Protein AF-A0A4Q5RNE6-F1 (afdb_monomer_lite)

pLDDT: mean 79.9, std 12.26, range [48.31, 96.44]

Foldseek 3Di:
DDDDPVVVVCCVVVVVVVVVVVVVVPPPPPDDPDDDDDDDWDKDWDWDDDPVCRVPTDIFIFTDDDPPDPPPPGHGDPPDWDKDWDWDQDPVRDTDTDPVRIDTDDDDPVND

Radius of gyration: 32.93 Å; chains: 1; bounding box: 88×43×68 Å

Sequence (112 aa):
MKRPLHFRLYSNVIFPLIMAFACFATSCKKNITVDLGANEPHLIVEAYINNLMPQYNYVLLTRSINYFDQQFTGIAVSDAQVAITEGELMPDKTIAWNNSGKMFLEESADER

Structure (mmCIF, N/CA/C/O backbone):
data_AF-A0A4Q5RNE6-F1
#
_entry.id   AF-A0A4Q5RNE6-F1
#
loop_
_atom_site.group_PDB
_atom_site.id
_atom_site.type_symbol
_atom_site.label_atom_id
_atom_site.label_alt_id
_atom_site.label_comp_id
_atom_site.label_asym_id
_atom_site.label_entity_id
_atom_site.label_seq_id
_atom_site.pdbx_PDB_ins_code
_atom_site.Cartn_x
_atom_site.Cartn_y
_atom_site.Cartn_z
_atom_site.occupancy
_atom_site.B_iso_or_equiv
_atom_site.auth_seq_id
_atom_site.auth_comp_id
_atom_site.auth_asym_id
_atom_site.auth_atom_id
_atom_site.pdbx_PDB_model_num
ATOM 1 N N . MET A 1 1 ? 69.688 34.425 -32.744 1.00 49.66 1 MET A N 1
ATOM 2 C CA . MET A 1 1 ? 69.174 33.207 -33.413 1.00 49.66 1 MET A CA 1
ATOM 3 C C . MET A 1 1 ? 67.644 33.213 -33.320 1.00 49.66 1 MET A C 1
ATOM 5 O O . MET A 1 1 ? 67.098 32.948 -32.256 1.00 49.66 1 MET A O 1
ATOM 9 N N . LYS A 1 2 ? 66.948 33.683 -34.368 1.00 51.00 2 LYS A N 1
ATOM 10 C CA . LYS A 1 2 ? 65.485 33.894 -34.372 1.00 51.00 2 LYS A CA 1
ATOM 11 C C . LYS A 1 2 ? 64.795 32.582 -34.766 1.00 51.00 2 LYS A C 1
ATOM 13 O O . LYS A 1 2 ? 65.056 32.076 -35.851 1.00 51.00 2 LYS A O 1
ATOM 18 N N . ARG A 1 3 ? 63.957 32.013 -33.891 1.00 59.91 3 ARG A N 1
ATOM 19 C CA . ARG A 1 3 ? 63.160 30.819 -34.232 1.00 59.91 3 ARG A CA 1
ATOM 20 C C . ARG A 1 3 ? 62.164 31.185 -35.349 1.00 59.91 3 ARG A C 1
ATOM 22 O O . ARG A 1 3 ? 61.562 32.257 -35.255 1.00 59.91 3 ARG A O 1
ATOM 29 N N . PRO A 1 4 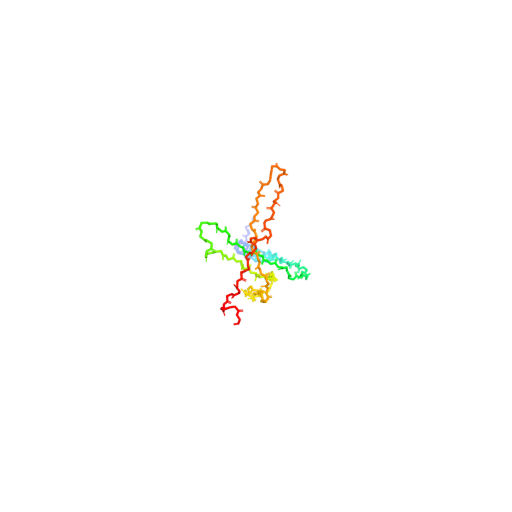? 61.998 30.349 -36.388 1.00 54.09 4 PRO A N 1
ATOM 30 C CA . PRO A 1 4 ? 61.159 30.672 -37.539 1.00 54.09 4 PRO A CA 1
ATOM 31 C C . PRO A 1 4 ? 59.698 30.875 -37.116 1.00 54.09 4 PRO A C 1
ATOM 33 O O . PRO A 1 4 ? 59.162 30.113 -36.310 1.00 54.09 4 PRO A O 1
ATOM 36 N N . LEU A 1 5 ? 59.055 31.911 -37.663 1.00 57.03 5 LEU A N 1
ATOM 37 C CA . LEU A 1 5 ? 57.698 32.355 -37.308 1.00 57.03 5 LEU A CA 1
ATOM 38 C C . LEU A 1 5 ? 56.648 31.230 -37.453 1.00 57.03 5 LEU A C 1
ATOM 40 O O . LEU A 1 5 ? 55.736 31.126 -36.635 1.00 57.03 5 LEU A O 1
ATOM 44 N N . HIS A 1 6 ? 56.846 30.325 -38.419 1.00 55.00 6 HIS A N 1
ATOM 45 C CA . HIS A 1 6 ? 56.016 29.134 -38.636 1.00 55.00 6 HIS A CA 1
ATOM 46 C C . HIS A 1 6 ? 56.026 28.152 -37.454 1.00 55.00 6 HIS A C 1
ATOM 48 O O . HIS A 1 6 ? 54.999 27.553 -37.155 1.00 55.00 6 HIS A O 1
ATOM 54 N N . PHE A 1 7 ? 57.139 28.036 -36.721 1.00 54.53 7 PHE A N 1
ATOM 55 C CA . PHE A 1 7 ? 57.235 27.158 -35.549 1.00 54.53 7 PHE A CA 1
ATOM 56 C C . PHE A 1 7 ? 56.432 27.702 -34.355 1.00 54.53 7 PHE A C 1
ATOM 58 O O . PHE A 1 7 ? 55.866 26.935 -33.580 1.00 54.53 7 PHE A O 1
ATOM 65 N N . ARG A 1 8 ? 56.326 29.035 -34.227 1.00 53.44 8 ARG A N 1
ATOM 66 C CA . ARG A 1 8 ? 55.493 29.684 -33.200 1.00 53.44 8 ARG A CA 1
ATOM 67 C C . ARG A 1 8 ? 53.999 29.588 -33.516 1.00 53.44 8 ARG A C 1
ATOM 69 O O . ARG A 1 8 ? 53.217 29.361 -32.600 1.00 53.44 8 ARG A O 1
ATOM 76 N N . LEU A 1 9 ? 53.608 29.706 -34.788 1.00 54.84 9 LEU A N 1
ATOM 77 C CA . LEU A 1 9 ? 52.206 29.558 -35.200 1.00 54.84 9 LEU A CA 1
ATOM 78 C C . LEU A 1 9 ? 51.706 28.110 -35.048 1.00 54.84 9 LEU A C 1
ATOM 80 O O . LEU A 1 9 ? 50.618 27.896 -34.523 1.00 54.84 9 LEU A O 1
ATOM 84 N N . TYR A 1 10 ? 52.519 27.121 -35.442 1.00 60.84 10 TYR A N 1
ATOM 85 C CA . TYR A 1 10 ? 52.177 25.693 -35.349 1.00 60.84 10 TYR A CA 1
ATOM 86 C C . TYR A 1 10 ? 51.987 25.261 -33.884 1.00 60.84 10 TYR A C 1
ATOM 88 O O . TYR A 1 10 ? 50.989 24.637 -33.538 1.00 60.84 10 TYR A O 1
ATOM 96 N N . SER A 1 11 ? 52.883 25.702 -32.992 1.00 61.25 11 SER A N 1
ATOM 97 C CA . SER A 1 11 ? 52.788 25.458 -31.546 1.00 61.25 11 SER A CA 1
ATOM 98 C C . SER A 1 11 ? 51.553 26.104 -30.901 1.00 61.25 11 SER A C 1
ATOM 100 O O . SER A 1 11 ? 50.927 25.487 -30.044 1.00 61.25 11 SER A O 1
ATOM 102 N N . ASN A 1 12 ? 51.194 27.329 -31.298 1.00 66.44 12 ASN A N 1
ATOM 103 C CA . ASN A 1 12 ? 50.100 28.080 -30.670 1.00 66.44 12 ASN A CA 1
ATOM 104 C C . ASN A 1 12 ? 48.700 27.596 -31.079 1.00 66.44 12 ASN A C 1
ATOM 106 O O . ASN A 1 12 ? 47.747 27.871 -30.359 1.00 66.44 12 ASN A O 1
ATOM 110 N N . VAL A 1 13 ? 48.567 26.889 -32.205 1.00 76.81 13 VAL A N 1
ATOM 111 C CA . VAL A 1 13 ? 47.278 26.357 -32.689 1.00 76.81 13 VAL A CA 1
ATOM 112 C C . VAL A 1 13 ? 47.111 24.877 -32.339 1.00 76.81 13 VAL A C 1
ATOM 114 O O . VAL A 1 13 ? 46.017 24.438 -31.998 1.00 76.81 13 VAL A O 1
ATOM 117 N N . ILE A 1 14 ? 48.194 24.101 -32.356 1.00 82.75 14 ILE A N 1
ATOM 118 C CA . ILE A 1 14 ? 48.124 22.654 -32.109 1.00 82.75 14 ILE A CA 1
ATOM 119 C C . ILE A 1 14 ? 48.009 22.334 -30.626 1.00 82.75 14 ILE A C 1
ATOM 121 O O . ILE A 1 14 ? 47.274 21.423 -30.257 1.00 82.75 14 ILE A O 1
ATOM 125 N N . PHE A 1 15 ? 48.677 23.098 -29.762 1.00 83.00 15 PHE A N 1
ATOM 126 C CA . PHE A 1 15 ? 48.574 22.903 -28.320 1.00 83.00 15 PHE A CA 1
ATOM 127 C C . PHE A 1 15 ? 47.132 23.045 -27.783 1.00 83.00 15 PHE A C 1
ATOM 129 O O . PHE A 1 15 ? 46.676 22.122 -27.105 1.00 83.00 15 PHE A O 1
ATOM 136 N N . PRO A 1 16 ? 46.361 24.107 -28.110 1.00 84.50 16 PRO A N 1
ATOM 137 C CA . PRO A 1 16 ? 44.971 24.199 -27.663 1.00 84.50 16 PRO A CA 1
ATOM 138 C C . PRO A 1 16 ? 44.064 23.147 -28.314 1.00 84.50 16 PRO A C 1
ATOM 140 O O . PRO A 1 16 ? 43.130 22.685 -27.666 1.00 84.50 16 PRO A O 1
ATOM 143 N N . LEU A 1 17 ? 44.353 22.713 -29.547 1.00 85.38 17 LEU A N 1
ATOM 144 C CA . LEU A 1 17 ? 43.604 21.645 -30.219 1.00 85.38 17 LEU A CA 1
ATOM 145 C C . LEU A 1 17 ? 43.782 20.288 -29.514 1.00 85.38 17 LEU A C 1
ATOM 147 O O . LEU A 1 17 ? 42.806 19.582 -29.265 1.00 85.38 17 LEU A O 1
ATOM 151 N N . ILE A 1 18 ? 45.020 19.945 -29.141 1.00 86.31 18 ILE A N 1
ATOM 152 C CA . ILE A 1 18 ? 45.331 18.727 -28.379 1.00 86.31 18 ILE A CA 1
ATOM 153 C C . ILE A 1 18 ? 44.709 18.799 -26.980 1.00 86.31 18 ILE A C 1
ATOM 155 O O . ILE A 1 18 ? 44.152 17.811 -26.507 1.00 86.31 18 ILE A O 1
ATOM 159 N N . MET A 1 19 ? 44.748 19.969 -26.335 1.00 84.38 19 MET A N 1
ATOM 160 C CA . MET A 1 19 ? 44.147 20.160 -25.015 1.00 84.38 19 MET A CA 1
ATOM 161 C C . MET A 1 19 ? 42.618 20.039 -25.054 1.00 84.38 19 MET A C 1
ATOM 163 O O . MET A 1 19 ? 42.041 19.374 -24.199 1.00 84.38 19 MET A O 1
ATOM 167 N N . ALA A 1 20 ? 41.964 20.593 -26.080 1.00 83.69 20 ALA A N 1
ATOM 168 C CA . ALA A 1 20 ? 40.528 20.429 -26.287 1.00 83.69 20 ALA A CA 1
ATOM 169 C C . ALA A 1 20 ? 40.156 18.954 -26.507 1.00 83.69 20 ALA A C 1
ATOM 171 O O . ALA A 1 20 ? 39.230 18.456 -25.871 1.00 83.69 20 ALA A O 1
ATOM 172 N N . PHE A 1 21 ? 40.911 18.227 -27.338 1.00 84.31 21 PHE A N 1
ATOM 173 C CA . PHE A 1 21 ? 40.688 16.798 -27.570 1.00 84.31 21 PHE A CA 1
ATOM 174 C C . PHE A 1 21 ? 40.874 15.961 -26.292 1.00 84.31 21 PHE A C 1
ATOM 176 O O . PHE A 1 21 ? 40.063 15.080 -26.005 1.00 84.31 21 PHE A O 1
ATOM 183 N N . ALA A 1 22 ? 41.883 16.284 -25.478 1.00 82.19 22 ALA A N 1
ATOM 184 C CA . ALA A 1 22 ? 42.097 15.643 -24.184 1.00 82.19 22 ALA A CA 1
ATOM 185 C C . ALA A 1 22 ? 40.934 15.899 -23.205 1.00 82.19 22 ALA A C 1
ATOM 187 O O . ALA A 1 22 ? 40.521 14.975 -22.510 1.00 82.19 22 ALA A O 1
ATOM 188 N N . CYS A 1 23 ? 40.352 17.106 -23.189 1.00 79.38 23 CYS A N 1
ATOM 189 C CA . CYS A 1 23 ? 39.177 17.419 -22.366 1.00 79.38 23 CYS A CA 1
ATOM 190 C C . CYS A 1 23 ? 37.916 16.641 -22.779 1.00 79.38 23 CYS A C 1
ATOM 192 O O . CYS A 1 23 ? 37.112 16.295 -21.916 1.00 79.38 23 CYS A O 1
ATOM 194 N N . PHE A 1 24 ? 37.735 16.329 -24.067 1.00 75.06 24 PHE A N 1
ATOM 195 C CA . PHE A 1 24 ? 36.633 15.461 -24.504 1.00 75.06 24 PHE A CA 1
ATOM 196 C C . PHE A 1 24 ? 36.866 13.992 -24.123 1.00 75.06 24 PHE A C 1
ATOM 198 O O . PHE A 1 24 ? 35.914 13.286 -23.793 1.00 75.06 24 PHE A O 1
ATOM 205 N N . ALA A 1 25 ? 38.124 13.542 -24.107 1.00 72.31 25 ALA A N 1
ATOM 206 C CA . ALA A 1 25 ? 38.487 12.172 -23.748 1.00 72.31 25 ALA A CA 1
ATOM 207 C C . ALA A 1 25 ? 38.370 11.868 -22.240 1.00 72.31 25 ALA A C 1
ATOM 209 O O . ALA A 1 25 ? 38.233 10.704 -21.871 1.00 72.31 25 ALA A O 1
ATOM 210 N N . THR A 1 26 ? 38.379 12.880 -21.360 1.00 72.81 26 THR A N 1
ATOM 211 C CA . THR A 1 26 ? 38.171 12.700 -19.908 1.00 72.81 26 THR A CA 1
ATOM 212 C C . THR A 1 26 ? 36.708 12.771 -19.470 1.00 72.81 26 THR A C 1
ATOM 214 O O . THR A 1 26 ? 36.436 12.714 -18.268 1.00 72.81 26 THR A O 1
ATOM 217 N N . SER A 1 27 ? 35.748 12.841 -20.403 1.00 68.94 27 SER A N 1
ATOM 218 C CA . SER A 1 27 ? 34.322 12.685 -20.090 1.00 68.94 27 SER A CA 1
ATOM 219 C C . SER A 1 27 ? 34.012 11.222 -19.740 1.00 68.94 27 SER A C 1
ATOM 221 O O . SER A 1 27 ? 33.346 10.486 -20.467 1.00 68.94 27 SER A O 1
ATOM 223 N N . CYS A 1 28 ? 34.532 10.772 -18.600 1.00 70.50 28 CYS A N 1
ATOM 224 C CA . CYS A 1 28 ? 34.126 9.533 -17.968 1.00 70.50 28 CYS A CA 1
ATOM 225 C C . CYS A 1 28 ? 32.686 9.720 -17.501 1.00 70.50 28 CYS A C 1
ATOM 227 O O . CYS A 1 28 ? 32.428 10.299 -16.444 1.00 70.50 28 CYS A O 1
ATOM 229 N N . LYS A 1 29 ? 31.732 9.220 -18.292 1.00 68.38 29 LYS A N 1
ATOM 230 C CA . LYS A 1 29 ? 30.384 8.956 -17.793 1.00 68.38 29 LYS A CA 1
ATOM 231 C C . LYS A 1 29 ? 30.532 8.069 -16.561 1.00 68.38 29 LYS A C 1
ATOM 233 O O . LYS A 1 29 ? 30.910 6.905 -16.674 1.00 68.38 29 LYS A O 1
ATOM 238 N N . LYS A 1 30 ? 30.265 8.626 -15.378 1.00 72.50 30 LYS A N 1
ATOM 239 C CA . LYS A 1 30 ? 30.134 7.832 -14.159 1.00 72.50 30 LYS A CA 1
ATOM 240 C C . LYS A 1 30 ? 28.904 6.954 -14.346 1.00 72.50 30 LYS A C 1
ATOM 242 O O . LYS A 1 30 ? 27.782 7.437 -14.234 1.00 72.50 30 LYS A O 1
ATOM 247 N N . ASN A 1 31 ? 29.126 5.693 -14.702 1.00 74.25 31 ASN A N 1
ATOM 248 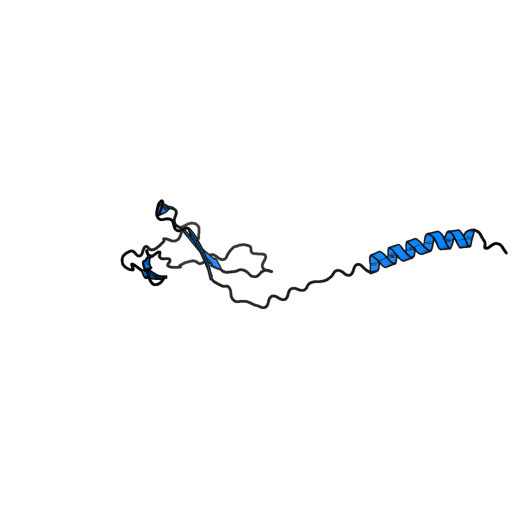C CA . ASN A 1 31 ? 28.048 4.735 -14.854 1.00 74.25 31 ASN A CA 1
ATOM 249 C C . ASN A 1 31 ? 27.676 4.248 -13.453 1.00 74.25 31 ASN A C 1
ATOM 251 O O . ASN A 1 31 ? 28.463 3.565 -12.798 1.00 74.25 31 ASN A O 1
ATOM 255 N N . ILE A 1 32 ? 26.533 4.704 -12.949 1.00 77.88 32 ILE A N 1
ATOM 256 C CA . ILE A 1 32 ? 26.005 4.260 -11.662 1.00 77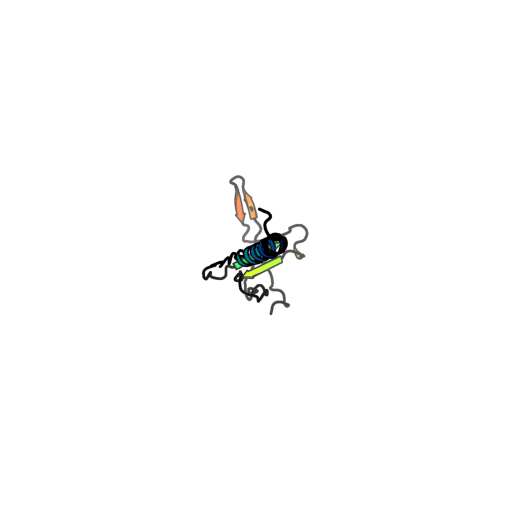.88 32 I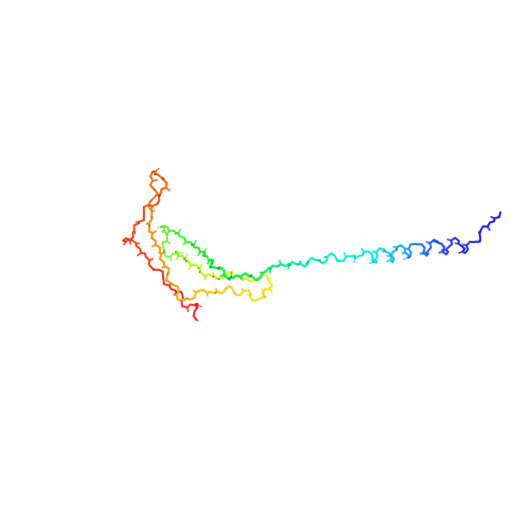LE A CA 1
ATOM 257 C C . ILE A 1 32 ? 25.099 3.076 -11.973 1.00 77.88 32 ILE A C 1
ATOM 259 O O . ILE A 1 32 ? 23.940 3.258 -12.336 1.00 77.88 32 ILE A O 1
ATOM 263 N N . THR A 1 33 ? 25.642 1.866 -11.874 1.00 76.06 33 THR A N 1
ATOM 264 C CA . THR A 1 33 ? 24.826 0.651 -11.912 1.00 76.06 33 THR A CA 1
ATOM 265 C C . THR A 1 33 ? 24.172 0.505 -10.545 1.00 76.06 33 THR A C 1
ATOM 267 O O . THR A 1 33 ? 24.844 0.174 -9.569 1.00 76.06 33 THR A O 1
ATOM 270 N N . VAL A 1 34 ? 22.885 0.833 -10.454 1.00 74.94 34 VAL A N 1
ATOM 271 C CA . VAL A 1 34 ? 22.105 0.642 -9.229 1.00 74.94 34 VAL A CA 1
ATOM 272 C C . VAL A 1 34 ? 21.652 -0.819 -9.203 1.00 74.94 34 VAL A C 1
ATOM 274 O O . VAL A 1 34 ? 20.805 -1.211 -9.997 1.00 74.94 34 VAL A O 1
ATOM 277 N N . ASP A 1 35 ? 22.250 -1.624 -8.328 1.00 77.69 35 ASP A N 1
ATOM 278 C CA . ASP A 1 35 ? 21.837 -3.009 -8.089 1.00 77.69 35 ASP A CA 1
ATOM 279 C C . ASP A 1 35 ? 20.815 -3.032 -6.947 1.00 77.69 35 ASP A C 1
ATOM 281 O O . ASP A 1 35 ? 21.162 -2.987 -5.765 1.00 77.69 35 ASP A O 1
ATOM 285 N N . LEU A 1 36 ? 19.537 -2.995 -7.319 1.00 72.06 36 LEU A N 1
ATOM 286 C CA . LEU A 1 36 ? 18.428 -3.232 -6.405 1.00 72.06 36 LEU A CA 1
ATOM 287 C C . LEU A 1 36 ? 18.088 -4.712 -6.554 1.00 72.06 36 LEU A C 1
ATOM 289 O O . LEU A 1 36 ? 17.511 -5.109 -7.566 1.00 72.06 36 LEU A O 1
ATOM 293 N N . GLY A 1 37 ? 18.501 -5.529 -5.584 1.00 69.62 37 GLY A N 1
ATOM 294 C CA . GLY A 1 37 ? 18.211 -6.961 -5.590 1.00 69.62 37 GLY A CA 1
ATOM 295 C 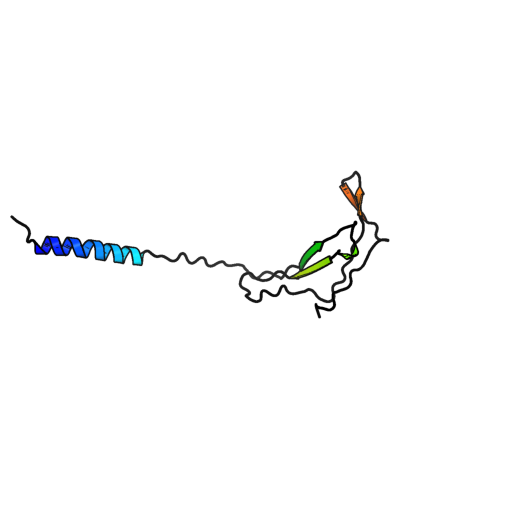C . GLY A 1 37 ? 16.715 -7.253 -5.763 1.00 69.62 37 GLY A C 1
ATOM 296 O O . GLY A 1 37 ? 15.862 -6.393 -5.529 1.00 69.62 37 GLY A O 1
ATOM 297 N N . ALA A 1 38 ? 16.385 -8.480 -6.170 1.00 69.81 38 ALA A N 1
ATOM 298 C CA . ALA A 1 38 ? 14.993 -8.907 -6.259 1.00 69.81 38 ALA A CA 1
ATOM 299 C C . ALA A 1 38 ? 14.329 -8.784 -4.880 1.00 69.81 38 ALA A C 1
ATOM 301 O O . ALA A 1 38 ? 14.831 -9.333 -3.899 1.00 69.81 38 ALA A O 1
ATOM 302 N N . ASN A 1 39 ? 13.220 -8.053 -4.818 1.00 69.75 39 ASN A N 1
ATOM 303 C CA . ASN A 1 39 ? 12.461 -7.852 -3.594 1.00 69.75 39 ASN A CA 1
ATOM 304 C C . ASN A 1 39 ? 11.017 -8.294 -3.828 1.00 69.75 39 ASN A C 1
ATOM 306 O O . ASN A 1 39 ? 10.466 -8.068 -4.910 1.00 69.75 39 ASN A O 1
ATOM 310 N N . GLU A 1 40 ? 10.422 -8.952 -2.839 1.00 80.25 40 GLU A N 1
ATOM 311 C CA . GLU A 1 40 ? 9.024 -9.363 -2.929 1.00 80.25 40 GLU A CA 1
ATOM 312 C C . GLU A 1 40 ? 8.114 -8.126 -2.851 1.00 80.25 40 GLU A C 1
ATOM 314 O O . GLU A 1 40 ? 8.379 -7.223 -2.054 1.00 80.25 40 GLU A O 1
ATOM 319 N N . PRO A 1 41 ? 7.045 -8.043 -3.665 1.00 83.00 41 PRO A N 1
ATOM 320 C CA . PRO A 1 41 ? 6.115 -6.927 -3.583 1.00 83.00 41 PRO A CA 1
ATOM 321 C C . PRO A 1 41 ? 5.476 -6.836 -2.193 1.00 83.00 41 PRO A C 1
ATOM 323 O O . PRO A 1 41 ? 4.816 -7.768 -1.734 1.00 83.00 41 PRO A O 1
ATOM 326 N N . HIS A 1 42 ? 5.628 -5.690 -1.538 1.00 86.75 42 HIS A N 1
ATOM 327 C CA . HIS A 1 42 ? 5.000 -5.400 -0.255 1.00 86.75 42 HIS A CA 1
ATOM 328 C C . HIS A 1 42 ? 3.618 -4.770 -0.450 1.00 86.75 42 HIS A C 1
ATOM 330 O O . HIS A 1 42 ? 3.397 -4.018 -1.401 1.00 86.75 42 HIS A O 1
ATOM 336 N N . LEU A 1 43 ? 2.694 -5.056 0.472 1.00 89.56 43 LEU A N 1
ATOM 337 C CA . LEU A 1 43 ? 1.393 -4.392 0.536 1.00 89.56 43 LEU A CA 1
ATOM 338 C C . LEU A 1 43 ? 1.574 -2.946 1.013 1.00 89.56 43 LEU A C 1
ATOM 340 O O . LEU A 1 43 ? 2.157 -2.704 2.070 1.00 89.56 43 LEU A O 1
ATOM 344 N N . ILE A 1 44 ? 1.041 -2.003 0.246 1.00 90.00 44 ILE A N 1
ATOM 345 C CA . ILE A 1 44 ? 0.985 -0.581 0.568 1.00 90.00 44 ILE A CA 1
ATOM 346 C C . ILE A 1 44 ? -0.469 -0.238 0.881 1.00 90.00 44 ILE A C 1
ATOM 348 O O . ILE A 1 44 ? -1.369 -0.551 0.100 1.00 90.00 44 ILE A O 1
ATOM 352 N N . VAL A 1 45 ? -0.677 0.403 2.030 1.00 91.88 45 VAL A N 1
ATOM 353 C CA . VAL A 1 45 ? -1.991 0.837 2.507 1.00 91.88 45 VAL A CA 1
ATOM 354 C C . VAL A 1 45 ? -1.996 2.356 2.587 1.00 91.88 45 VAL A C 1
ATOM 356 O O . VAL A 1 45 ? -1.252 2.939 3.376 1.00 91.88 45 VAL A O 1
ATOM 359 N N . GLU A 1 46 ? -2.847 2.988 1.789 1.00 90.81 46 GLU A N 1
ATOM 360 C CA . GLU A 1 46 ? -3.183 4.403 1.921 1.00 90.81 46 GLU A CA 1
ATOM 361 C C . GLU A 1 46 ? -4.610 4.506 2.454 1.00 90.81 46 GLU A C 1
ATOM 363 O O . GLU A 1 46 ? -5.504 3.818 1.973 1.00 90.81 46 GLU A O 1
ATOM 368 N N . ALA A 1 47 ? -4.836 5.334 3.469 1.00 91.88 47 ALA A N 1
ATOM 369 C CA . ALA A 1 47 ? -6.155 5.481 4.065 1.00 91.88 47 ALA A CA 1
ATOM 370 C C . ALA A 1 47 ? -6.431 6.934 4.437 1.00 91.88 47 ALA A C 1
ATOM 372 O O . ALA A 1 47 ? -5.586 7.608 5.033 1.00 91.88 47 ALA A O 1
ATOM 373 N N . TYR A 1 48 ? -7.649 7.380 4.152 1.00 92.19 48 TYR A N 1
ATOM 374 C CA . TYR A 1 48 ? -8.197 8.628 4.660 1.00 92.19 48 TYR A CA 1
ATOM 375 C C . TYR A 1 48 ? -9.384 8.303 5.558 1.00 92.19 48 TYR A C 1
ATOM 377 O O . TYR A 1 48 ? -10.407 7.816 5.083 1.00 92.19 48 TYR A O 1
ATOM 385 N N . ILE A 1 49 ? -9.235 8.558 6.859 1.00 89.56 49 ILE A N 1
ATOM 386 C CA . ILE A 1 49 ? -10.264 8.288 7.866 1.00 89.56 49 ILE A CA 1
ATOM 387 C C . ILE A 1 49 ? -10.655 9.599 8.545 1.00 89.56 49 ILE A C 1
ATOM 389 O O . ILE A 1 49 ? -9.815 10.305 9.106 1.00 89.56 49 ILE A O 1
ATOM 393 N N . ASN A 1 50 ? -11.943 9.919 8.502 1.00 88.31 50 ASN A N 1
ATOM 394 C CA . ASN A 1 50 ? -12.527 11.138 9.026 1.00 88.31 50 ASN A CA 1
ATOM 395 C C . ASN A 1 50 ? -13.873 10.844 9.710 1.00 88.31 50 ASN A C 1
ATOM 397 O O . ASN A 1 50 ? -14.764 10.221 9.134 1.00 88.31 50 ASN A O 1
ATOM 401 N N . ASN A 1 51 ? -14.035 11.341 10.937 1.00 84.75 51 ASN A N 1
ATOM 402 C CA . ASN A 1 51 ? -15.256 11.147 11.725 1.00 84.75 51 ASN A CA 1
ATOM 403 C C . ASN A 1 51 ? -16.370 12.152 11.372 1.00 84.75 51 ASN A C 1
ATOM 405 O O . ASN A 1 51 ? -17.542 11.873 11.600 1.00 84.75 51 ASN A O 1
ATOM 409 N N . LEU A 1 52 ? -16.023 13.329 10.837 1.00 89.12 52 LEU A N 1
ATOM 410 C CA . LEU A 1 52 ? -16.980 14.380 10.460 1.00 89.12 52 LEU A CA 1
ATOM 411 C C . LEU A 1 52 ? -17.679 14.075 9.136 1.00 89.12 52 LEU A C 1
ATOM 413 O O . LEU A 1 52 ? -18.835 14.451 8.956 1.00 89.12 52 LEU A O 1
ATOM 417 N N . MET A 1 53 ? -16.981 13.422 8.205 1.00 88.19 53 MET A N 1
ATOM 418 C CA . MET A 1 53 ? -17.549 13.025 6.916 1.00 88.19 53 MET A CA 1
ATOM 419 C C . MET A 1 53 ? -17.211 11.563 6.588 1.00 88.19 53 MET A C 1
ATOM 421 O O . MET A 1 53 ? -16.388 11.309 5.705 1.00 88.19 53 MET A O 1
ATOM 425 N N . PRO A 1 54 ? -17.846 10.597 7.278 1.00 82.25 54 PRO A N 1
ATOM 426 C CA . PRO A 1 54 ? -17.523 9.177 7.139 1.00 82.25 54 PRO A CA 1
ATOM 427 C C . PRO A 1 54 ? -17.716 8.631 5.721 1.00 82.25 54 PRO A C 1
ATOM 429 O O . PRO A 1 54 ? -17.037 7.691 5.324 1.00 82.25 54 PRO A O 1
ATOM 432 N N . GLN A 1 55 ? -18.609 9.241 4.938 1.00 82.62 55 GLN A N 1
ATOM 433 C CA . GLN A 1 55 ? -18.887 8.863 3.551 1.00 82.62 55 GLN A CA 1
ATOM 434 C C . GLN A 1 55 ? -17.717 9.101 2.583 1.00 82.62 55 GLN A C 1
ATOM 436 O O . GLN A 1 55 ? -17.753 8.594 1.468 1.00 82.62 55 GLN A O 1
ATOM 441 N N . TYR A 1 56 ? -16.706 9.880 2.981 1.00 86.38 56 TYR A N 1
ATOM 442 C CA . TYR A 1 56 ? -15.486 10.089 2.192 1.00 86.38 56 TYR A CA 1
ATOM 443 C C . TYR A 1 56 ? -14.305 9.262 2.702 1.00 86.38 56 TYR A C 1
ATOM 445 O O . TYR A 1 56 ? -13.185 9.445 2.225 1.00 86.38 56 TYR A O 1
ATOM 453 N N . ASN A 1 57 ? -14.526 8.376 3.677 1.00 87.94 57 ASN A N 1
ATOM 454 C CA . ASN A 1 57 ? -13.476 7.482 4.132 1.00 87.94 57 ASN A CA 1
ATOM 455 C C . ASN A 1 57 ? -13.129 6.500 3.017 1.00 87.94 57 ASN A C 1
ATOM 457 O O . ASN A 1 57 ? -14.015 5.853 2.461 1.00 87.94 57 ASN A O 1
ATOM 461 N N . TYR A 1 58 ? -11.841 6.369 2.722 1.00 90.62 58 TYR A N 1
ATOM 462 C CA . TYR A 1 58 ? -11.353 5.406 1.745 1.00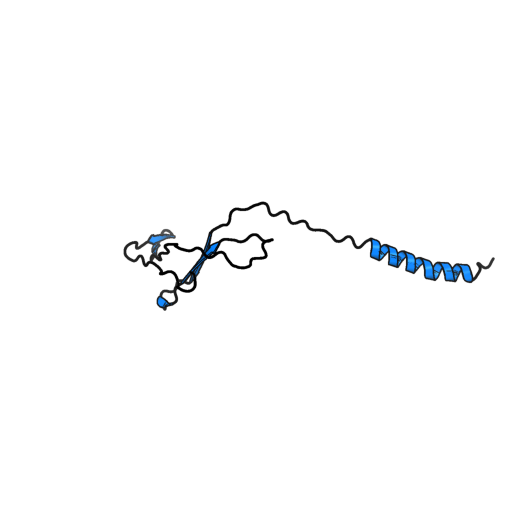 90.62 58 TYR A CA 1
ATOM 463 C C . TYR A 1 58 ? -10.105 4.705 2.261 1.00 90.62 58 TYR A C 1
ATOM 465 O O . TYR A 1 58 ? -9.346 5.246 3.072 1.00 90.62 58 TYR A O 1
ATOM 473 N N . VAL A 1 59 ? -9.900 3.493 1.759 1.00 91.75 59 VAL A N 1
ATOM 474 C CA . VAL A 1 59 ? -8.660 2.741 1.908 1.00 91.75 59 VAL A CA 1
ATOM 475 C C . VAL A 1 59 ? -8.286 2.227 0.529 1.00 91.75 59 VAL A C 1
ATOM 477 O O . VAL A 1 59 ? -9.081 1.545 -0.107 1.00 91.75 59 VAL A O 1
ATOM 480 N N . LEU A 1 60 ? -7.084 2.564 0.083 1.00 90.62 60 LEU A N 1
ATOM 481 C CA . LEU A 1 60 ? -6.505 2.114 -1.169 1.00 90.62 60 LEU A CA 1
ATOM 482 C C . LEU A 1 60 ? -5.402 1.099 -0.865 1.00 90.62 60 LEU A C 1
ATOM 484 O O . LEU A 1 60 ? -4.488 1.363 -0.075 1.00 90.62 60 LEU A O 1
ATOM 488 N N . LEU A 1 61 ? -5.494 -0.065 -1.504 1.00 91.00 61 LEU A N 1
ATOM 489 C CA . LEU A 1 61 ? -4.533 -1.151 -1.363 1.00 91.00 61 LEU A CA 1
ATOM 490 C C . LEU A 1 61 ? -3.791 -1.365 -2.677 1.00 91.00 61 LEU A C 1
ATOM 492 O O . LEU A 1 61 ? -4.384 -1.689 -3.704 1.00 91.00 61 LEU A O 1
ATOM 496 N N . THR A 1 62 ? -2.470 -1.230 -2.631 1.00 90.31 62 THR A N 1
ATOM 497 C CA . THR A 1 62 ? -1.602 -1.462 -3.791 1.00 90.31 62 THR A CA 1
ATOM 498 C C . THR A 1 62 ? -0.412 -2.332 -3.410 1.00 90.31 62 THR A C 1
ATOM 500 O O . THR A 1 62 ? -0.126 -2.545 -2.230 1.00 90.31 62 THR A O 1
ATOM 503 N N . ARG A 1 63 ? 0.299 -2.864 -4.405 1.00 87.38 63 ARG A N 1
ATOM 504 C CA . ARG A 1 63 ? 1.601 -3.507 -4.190 1.00 87.38 63 ARG A CA 1
ATOM 505 C C . ARG A 1 63 ? 2.738 -2.598 -4.625 1.00 87.38 63 ARG A C 1
ATOM 507 O O . ARG A 1 63 ? 2.628 -1.886 -5.622 1.00 87.38 63 ARG A O 1
ATOM 514 N N . SER A 1 64 ? 3.854 -2.668 -3.904 1.00 84.56 64 SER A N 1
ATOM 515 C CA . SER A 1 64 ? 5.084 -1.993 -4.306 1.00 84.56 64 SER A CA 1
ATOM 516 C C . SER A 1 64 ? 5.569 -2.509 -5.659 1.00 84.56 64 SER A C 1
ATOM 518 O O . SER A 1 64 ? 5.628 -3.721 -5.874 1.00 84.56 64 SER A O 1
ATOM 520 N N . ILE A 1 65 ? 5.984 -1.593 -6.527 1.00 80.94 65 ILE A N 1
ATOM 521 C CA . ILE A 1 65 ? 6.563 -1.908 -7.834 1.00 80.94 65 ILE A CA 1
ATOM 522 C C . ILE A 1 65 ? 8.091 -1.840 -7.788 1.00 80.94 65 ILE A C 1
ATOM 524 O O . ILE A 1 65 ? 8.676 -1.151 -6.948 1.00 80.94 65 ILE A O 1
ATOM 528 N N . ASN A 1 66 ? 8.745 -2.558 -8.698 1.00 78.38 66 ASN A N 1
ATOM 529 C CA . ASN A 1 66 ? 10.194 -2.483 -8.848 1.00 78.38 66 ASN A CA 1
ATOM 530 C C . ASN A 1 66 ? 10.580 -1.148 -9.507 1.00 78.38 66 ASN A C 1
ATOM 532 O O . ASN A 1 66 ? 9.920 -0.696 -10.436 1.00 78.38 66 ASN A O 1
ATOM 536 N N . TYR A 1 67 ? 11.676 -0.537 -9.059 1.00 76.69 67 TYR A N 1
ATOM 537 C CA . TYR A 1 67 ? 12.181 0.738 -9.576 1.00 76.69 67 TYR A CA 1
ATOM 538 C C . TYR A 1 67 ? 12.431 0.730 -11.092 1.00 76.69 67 TYR A C 1
ATOM 540 O O . TYR A 1 67 ? 12.251 1.746 -11.758 1.00 76.69 67 TYR A O 1
ATOM 548 N N . PHE A 1 68 ? 12.864 -0.409 -11.637 1.00 79.62 68 PHE A N 1
ATOM 549 C CA . PHE A 1 68 ? 13.139 -0.553 -13.069 1.00 79.62 68 PHE A CA 1
ATOM 550 C C . PHE A 1 68 ? 11.919 -0.969 -13.894 1.00 79.62 68 PHE A C 1
ATOM 552 O O . PHE A 1 68 ? 12.027 -1.069 -15.118 1.00 79.62 68 PHE A O 1
ATOM 559 N N . ASP A 1 69 ? 10.780 -1.224 -13.249 1.00 76.56 69 ASP A N 1
ATOM 560 C CA . ASP A 1 69 ? 9.548 -1.542 -13.952 1.00 76.56 69 ASP A CA 1
ATOM 561 C C . ASP A 1 69 ? 8.914 -0.256 -14.499 1.00 76.56 69 ASP A C 1
ATOM 563 O O . ASP A 1 69 ? 8.737 0.732 -13.789 1.00 76.56 69 ASP A O 1
ATOM 567 N N . GLN A 1 70 ? 8.609 -0.255 -15.796 1.00 71.69 70 GLN A N 1
ATOM 568 C CA . GLN A 1 70 ? 7.992 0.879 -16.490 1.00 71.69 70 GLN A CA 1
ATOM 569 C C . GLN A 1 70 ? 6.461 0.795 -16.484 1.00 71.69 70 GLN A C 1
ATOM 571 O O . GLN A 1 70 ? 5.784 1.708 -16.962 1.00 71.69 70 GLN A O 1
ATOM 576 N N . GLN A 1 71 ? 5.903 -0.297 -15.960 1.00 70.69 71 GLN A N 1
ATOM 577 C CA . GLN A 1 71 ? 4.475 -0.450 -15.731 1.00 70.69 71 GLN A CA 1
ATOM 578 C C . GLN A 1 71 ? 4.112 0.355 -14.468 1.00 70.69 71 GLN A C 1
ATOM 580 O O . GLN A 1 71 ? 4.068 -0.168 -13.361 1.00 70.69 71 GLN A O 1
ATOM 585 N N . PHE A 1 72 ? 3.859 1.661 -14.621 1.00 61.88 72 PHE A N 1
ATOM 586 C CA . PHE A 1 72 ? 3.406 2.558 -13.536 1.00 61.88 72 PHE A CA 1
ATOM 587 C C . PHE A 1 72 ? 1.954 2.307 -13.091 1.00 61.88 72 PHE A C 1
ATOM 589 O O . PHE A 1 72 ? 1.294 3.184 -12.536 1.00 61.88 72 PHE A O 1
ATOM 596 N N . THR A 1 73 ? 1.423 1.120 -13.348 1.00 63.59 73 THR A N 1
ATOM 597 C CA . THR A 1 73 ? 0.136 0.690 -12.826 1.00 63.59 73 THR A CA 1
ATOM 598 C C . THR A 1 73 ? 0.414 0.106 -11.451 1.00 63.59 73 THR A C 1
ATOM 600 O O . THR A 1 73 ? 0.929 -1.004 -11.334 1.00 63.59 73 THR A O 1
ATOM 603 N N . GLY A 1 74 ? 0.130 0.875 -10.395 1.00 64.12 74 GLY A N 1
ATOM 604 C CA . GLY A 1 74 ? 0.082 0.315 -9.048 1.00 64.12 74 GLY A CA 1
ATOM 605 C C . GLY A 1 74 ? -0.804 -0.925 -9.098 1.00 64.12 74 GLY A C 1
ATOM 606 O O . GLY A 1 74 ? -1.948 -0.838 -9.537 1.00 64.12 74 GLY A O 1
ATOM 607 N N . ILE A 1 75 ? -0.246 -2.089 -8.759 1.00 73.81 75 ILE A N 1
ATOM 608 C CA . ILE A 1 75 ? -0.986 -3.347 -8.848 1.00 73.81 75 ILE A CA 1
ATOM 609 C C . ILE A 1 75 ? -2.039 -3.286 -7.747 1.00 73.81 75 ILE A C 1
ATOM 611 O O . ILE A 1 75 ? -1.706 -3.461 -6.569 1.00 73.81 75 ILE A O 1
ATOM 615 N N . ALA A 1 76 ? -3.272 -2.963 -8.138 1.00 81.56 76 ALA A N 1
ATOM 616 C CA . ALA A 1 76 ? -4.418 -2.949 -7.249 1.00 81.56 76 ALA A CA 1
ATOM 617 C C . ALA A 1 76 ? -4.563 -4.328 -6.600 1.00 81.56 76 ALA A C 1
ATOM 619 O O . ALA A 1 76 ? -4.306 -5.368 -7.219 1.00 81.56 76 ALA A O 1
ATOM 620 N N . VAL A 1 77 ? -4.911 -4.332 -5.319 1.00 86.06 77 VAL A N 1
ATOM 621 C CA . VAL A 1 77 ? -5.177 -5.565 -4.584 1.00 86.06 77 VAL A CA 1
ATOM 622 C C . VAL A 1 77 ? -6.678 -5.804 -4.608 1.00 86.06 77 VAL A C 1
ATOM 624 O O . VAL A 1 77 ? -7.409 -5.127 -3.895 1.00 86.06 77 VAL A O 1
ATOM 627 N N . SER A 1 78 ? -7.112 -6.770 -5.416 1.00 86.19 78 SER A N 1
ATOM 628 C CA . SER A 1 78 ? -8.515 -7.178 -5.508 1.00 86.19 78 SER A CA 1
ATOM 629 C C . SER A 1 78 ? -8.905 -8.158 -4.400 1.00 86.19 78 SER A C 1
ATOM 631 O O . SER A 1 78 ? -8.047 -8.811 -3.792 1.00 86.19 78 SER A O 1
ATOM 633 N N . ASP A 1 79 ? -10.213 -8.278 -4.157 1.00 86.38 79 ASP A N 1
ATOM 634 C CA . ASP A 1 79 ? -10.824 -9.264 -3.246 1.00 86.38 79 ASP A CA 1
ATOM 635 C C . ASP A 1 79 ? -10.363 -9.151 -1.778 1.00 86.38 79 ASP A C 1
ATOM 637 O O . ASP A 1 79 ? -10.496 -10.084 -0.977 1.00 86.38 79 ASP A O 1
ATOM 641 N N . ALA A 1 80 ? -9.811 -7.999 -1.395 1.00 87.75 80 ALA A N 1
ATOM 642 C CA . ALA A 1 80 ? -9.395 -7.734 -0.029 1.00 87.75 80 ALA A CA 1
ATOM 643 C C . ALA A 1 80 ? -10.591 -7.337 0.844 1.00 87.75 80 ALA A C 1
ATOM 645 O O . ALA A 1 80 ? -11.395 -6.478 0.489 1.00 87.75 80 ALA A O 1
ATOM 646 N N . GLN A 1 81 ? -10.671 -7.906 2.048 1.00 90.31 81 GLN A N 1
ATOM 647 C CA . GLN A 1 81 ? -11.623 -7.449 3.054 1.00 90.31 81 GLN A CA 1
ATOM 648 C C . GLN A 1 81 ? -10.971 -6.379 3.928 1.00 90.31 81 GLN A C 1
ATOM 650 O O . GLN A 1 81 ? -10.088 -6.675 4.737 1.00 90.31 81 GLN A O 1
ATOM 655 N N . VAL A 1 82 ? -11.444 -5.141 3.801 1.00 90.25 82 VAL A N 1
ATOM 656 C CA . VAL A 1 82 ? -10.992 -4.021 4.628 1.00 90.25 82 VAL A CA 1
ATOM 657 C C . VAL A 1 82 ? -12.060 -3.675 5.649 1.00 90.25 82 VAL A C 1
ATOM 659 O O . VAL A 1 82 ? -13.251 -3.637 5.342 1.00 90.25 82 VAL A O 1
ATOM 662 N N . ALA A 1 83 ? -11.629 -3.415 6.880 1.00 90.69 83 ALA A N 1
ATOM 663 C CA . ALA A 1 83 ? -12.516 -2.963 7.931 1.00 90.69 83 ALA A CA 1
ATOM 664 C C . ALA A 1 83 ? -11.891 -1.849 8.763 1.00 90.69 83 ALA A C 1
ATOM 666 O O . ALA A 1 83 ? -10.703 -1.892 9.082 1.00 90.69 83 ALA A O 1
ATOM 667 N N . ILE A 1 84 ? -12.726 -0.893 9.152 1.00 88.44 84 ILE A N 1
ATOM 668 C CA . ILE A 1 84 ? -12.391 0.202 10.055 1.00 88.44 84 ILE A CA 1
ATOM 669 C C . ILE A 1 84 ? -13.051 -0.091 11.401 1.00 88.44 84 ILE A C 1
ATOM 671 O O . ILE A 1 84 ? -14.233 -0.434 11.463 1.00 88.44 84 ILE A O 1
ATOM 675 N N . THR A 1 85 ? -12.280 0.049 12.475 1.00 90.19 85 THR A N 1
ATOM 676 C CA . THR A 1 85 ? -12.756 -0.134 13.847 1.00 90.19 85 THR A CA 1
ATOM 677 C C . THR A 1 85 ? -12.431 1.118 14.640 1.00 90.19 85 THR A C 1
ATOM 679 O O . THR A 1 85 ? -11.291 1.583 14.628 1.00 90.19 85 THR A O 1
ATOM 682 N N . GLU A 1 86 ? -13.419 1.654 15.347 1.00 88.69 86 GLU A N 1
ATOM 683 C CA . GLU A 1 86 ? -13.193 2.764 16.265 1.00 88.69 86 GLU A CA 1
ATOM 684 C C . GLU A 1 86 ? -12.318 2.322 17.443 1.00 88.69 86 GLU A C 1
ATOM 686 O O . GLU A 1 86 ? -12.442 1.206 17.961 1.00 88.69 86 GLU A O 1
ATOM 691 N N . GLY A 1 87 ? -11.421 3.207 17.864 1.00 90.38 87 GLY A N 1
ATOM 692 C CA . GLY A 1 87 ? -10.541 2.978 18.996 1.00 90.38 87 GLY A CA 1
ATOM 693 C C . GLY A 1 87 ? -10.426 4.226 19.857 1.00 90.38 87 GLY A C 1
ATOM 694 O O . GLY A 1 87 ? -10.347 5.338 19.337 1.00 90.38 87 GLY A O 1
ATOM 695 N N . GLU A 1 88 ? -10.392 4.035 21.172 1.00 92.38 88 GLU A N 1
ATOM 696 C CA . GLU A 1 88 ? -10.163 5.106 22.140 1.00 92.38 88 GLU A CA 1
ATOM 697 C C . GLU A 1 88 ? -8.745 5.013 22.707 1.00 92.38 88 GLU A C 1
ATOM 699 O O . GLU A 1 88 ? -8.269 3.932 23.064 1.00 92.38 88 GLU A O 1
ATOM 704 N N . LEU A 1 89 ? -8.052 6.153 22.783 1.00 94.38 89 LEU A N 1
ATOM 705 C CA . LEU A 1 89 ? -6.729 6.223 23.397 1.00 94.38 89 LEU A CA 1
ATOM 706 C C . LEU A 1 89 ? -6.873 6.195 24.920 1.00 94.38 89 LEU A C 1
ATOM 708 O O . LEU A 1 89 ? -7.423 7.117 25.524 1.00 94.38 89 LEU A O 1
ATOM 712 N N . MET A 1 90 ? -6.333 5.154 25.537 1.00 96.38 90 MET A N 1
ATOM 713 C CA . MET A 1 90 ? -6.365 4.962 26.980 1.00 96.38 90 MET A CA 1
ATOM 714 C C . MET A 1 90 ? -5.253 5.768 27.679 1.00 96.38 90 MET A C 1
ATOM 716 O O . MET A 1 90 ? -4.255 6.140 27.050 1.00 96.38 90 MET A O 1
ATOM 720 N N . PRO A 1 91 ? -5.361 6.017 29.000 1.00 96.44 91 PRO A N 1
ATOM 721 C CA . PRO A 1 91 ? -4.332 6.738 29.760 1.00 96.44 91 PRO A CA 1
ATOM 722 C C . PRO A 1 91 ? -2.934 6.099 29.706 1.00 96.44 91 PRO A C 1
ATOM 724 O O . PRO A 1 91 ? -1.929 6.790 29.862 1.00 96.44 91 PRO A O 1
ATOM 727 N N . ASP A 1 92 ? -2.860 4.788 29.470 1.00 96.25 92 ASP A N 1
ATOM 728 C CA . ASP A 1 92 ? -1.620 4.015 29.332 1.00 96.25 92 ASP A CA 1
ATOM 729 C C . ASP A 1 92 ? -1.021 4.045 27.911 1.00 96.25 92 ASP A C 1
ATOM 731 O O . ASP A 1 92 ? -0.016 3.383 27.653 1.00 96.25 92 ASP A O 1
ATOM 735 N N . LYS A 1 93 ? -1.599 4.849 27.005 1.00 94.19 93 LYS A N 1
ATOM 736 C CA . LYS A 1 93 ? -1.238 4.972 25.581 1.00 94.19 93 LYS A CA 1
ATOM 737 C C . LYS A 1 93 ? -1.547 3.736 24.735 1.00 94.19 93 LYS A C 1
ATOM 739 O O . LYS A 1 93 ? -1.067 3.647 23.604 1.00 94.19 93 LYS A O 1
ATOM 744 N N . THR A 1 94 ? -2.340 2.799 25.241 1.00 96.12 94 THR A N 1
ATOM 745 C CA . THR A 1 94 ? -2.904 1.726 24.418 1.00 96.12 94 THR A CA 1
ATOM 746 C C . THR A 1 94 ? -4.181 2.195 23.724 1.00 96.12 94 THR A C 1
ATOM 748 O O . THR A 1 94 ? -4.794 3.187 24.123 1.00 96.12 94 THR A O 1
ATOM 751 N N . ILE A 1 95 ? -4.571 1.504 22.652 1.00 93.81 95 ILE A N 1
ATOM 752 C CA . ILE A 1 95 ? -5.846 1.748 21.972 1.00 93.81 95 ILE A CA 1
ATOM 753 C C . ILE A 1 95 ? -6.835 0.668 22.409 1.00 93.81 95 ILE A C 1
ATOM 755 O O . ILE A 1 95 ? -6.605 -0.520 22.172 1.00 93.81 95 ILE A O 1
ATOM 759 N N . ALA A 1 96 ? -7.937 1.082 23.031 1.00 94.19 96 ALA A N 1
ATOM 760 C CA . ALA A 1 96 ? -9.075 0.220 23.318 1.00 94.19 96 ALA A CA 1
ATOM 761 C C . ALA A 1 96 ? -9.981 0.157 22.082 1.00 94.19 96 ALA A C 1
ATOM 763 O O . ALA A 1 96 ? -10.682 1.115 21.763 1.00 94.19 96 ALA A O 1
ATOM 764 N N . TRP A 1 97 ? -9.942 -0.967 21.366 1.00 92.50 97 TRP A N 1
ATOM 765 C CA . TRP A 1 97 ? -10.710 -1.168 20.135 1.00 92.50 97 TRP A CA 1
ATOM 766 C C . TRP A 1 97 ? -12.153 -1.590 20.417 1.00 92.50 97 TRP A C 1
ATOM 768 O O . TRP A 1 97 ? -12.399 -2.587 21.102 1.00 92.50 97 TRP A O 1
ATOM 778 N N . ASN A 1 98 ? -13.116 -0.893 19.815 1.00 90.81 98 ASN A N 1
ATOM 779 C CA . ASN A 1 98 ? -14.524 -1.270 19.852 1.00 90.81 98 ASN A CA 1
ATOM 780 C C . ASN A 1 98 ? -14.863 -2.218 18.691 1.00 90.81 98 ASN A C 1
ATOM 782 O O . ASN A 1 98 ? -15.390 -1.808 17.658 1.00 90.81 98 ASN A O 1
ATOM 786 N N . ASN A 1 99 ? -14.591 -3.513 18.867 1.00 88.19 99 ASN A N 1
ATOM 787 C CA . ASN A 1 99 ? -14.844 -4.528 17.833 1.00 88.19 99 ASN A CA 1
ATOM 788 C C . ASN A 1 99 ? -16.318 -4.628 17.398 1.00 88.19 99 ASN A C 1
ATOM 790 O O . ASN A 1 99 ? -16.596 -5.107 16.300 1.00 88.19 99 ASN A O 1
ATOM 794 N N . SER A 1 100 ? -17.255 -4.177 18.233 1.00 86.62 100 SER A N 1
ATOM 795 C CA . SER A 1 100 ? -18.688 -4.160 17.921 1.00 86.62 100 SER A CA 1
ATOM 796 C C . SER A 1 100 ? -19.061 -3.070 16.909 1.00 86.62 100 SER A C 1
ATOM 798 O O . SER A 1 100 ? -20.083 -3.192 16.244 1.00 86.62 100 SER A O 1
ATOM 800 N N . GLY A 1 101 ? -18.239 -2.021 16.780 1.00 84.12 101 GLY A N 1
ATOM 801 C CA . GLY A 1 101 ? -18.409 -0.919 15.824 1.00 84.12 101 GLY A CA 1
ATOM 802 C C . GLY A 1 101 ? -17.665 -1.119 14.501 1.00 84.12 101 GLY A C 1
ATOM 803 O O . GLY A 1 101 ? -17.426 -0.156 13.780 1.00 84.12 101 GLY A O 1
ATOM 804 N N . LYS A 1 102 ? -17.238 -2.349 14.195 1.00 89.44 102 LYS A N 1
ATOM 805 C CA . LYS A 1 102 ? -16.454 -2.654 12.997 1.00 89.44 102 LYS A CA 1
ATOM 806 C C . LYS A 1 102 ? -17.287 -2.441 11.729 1.00 89.44 102 LYS A C 1
ATOM 808 O O . LYS A 1 102 ? -18.325 -3.074 11.552 1.00 89.44 102 LYS A O 1
ATOM 813 N N . MET A 1 103 ? -16.795 -1.597 10.827 1.00 87.50 103 MET A N 1
ATOM 814 C CA . MET A 1 103 ? -17.409 -1.316 9.528 1.00 87.50 103 MET A CA 1
ATOM 815 C C . MET A 1 103 ? -16.547 -1.893 8.410 1.00 87.50 103 MET A C 1
ATOM 817 O O . MET A 1 103 ? -15.344 -1.646 8.376 1.00 87.50 103 MET A O 1
ATOM 821 N N . PHE A 1 104 ? -17.152 -2.657 7.502 1.00 89.69 104 PHE A N 1
ATOM 822 C CA . PHE A 1 104 ? -16.474 -3.184 6.318 1.00 89.69 104 PHE A CA 1
ATOM 823 C C . PHE A 1 104 ? -16.622 -2.209 5.156 1.00 89.69 104 PHE A C 1
ATOM 825 O O . PHE A 1 104 ? -17.716 -1.700 4.918 1.00 89.69 104 PHE A O 1
ATOM 832 N N . LEU A 1 105 ? -15.522 -1.953 4.455 1.00 87.19 105 LEU A N 1
ATOM 833 C CA . LEU A 1 105 ? -15.538 -1.162 3.231 1.00 87.19 105 LEU A CA 1
ATOM 834 C C . LEU A 1 105 ? -15.897 -2.058 2.046 1.00 87.19 105 LEU A C 1
ATOM 836 O O . LEU A 1 105 ? -15.492 -3.220 1.993 1.00 87.19 105 LEU A O 1
ATOM 840 N N . GLU A 1 106 ? -16.662 -1.500 1.115 1.00 88.69 106 GLU A N 1
ATOM 841 C CA . GLU A 1 106 ? -16.989 -2.141 -0.153 1.00 88.69 106 GLU A CA 1
ATOM 842 C C . GLU A 1 106 ? -15.949 -1.751 -1.209 1.00 88.69 106 GLU A C 1
ATOM 844 O O . GLU A 1 106 ? -15.512 -0.602 -1.271 1.00 88.69 106 GLU A O 1
ATOM 849 N N . GLU A 1 107 ? -15.535 -2.728 -2.012 1.00 86.12 107 GLU A N 1
ATOM 850 C CA . GLU A 1 107 ? -14.628 -2.527 -3.143 1.00 86.12 107 GLU A CA 1
ATOM 851 C C . GLU A 1 107 ? -15.325 -1.693 -4.227 1.00 86.12 107 GLU A C 1
ATOM 853 O O . GLU A 1 107 ? -16.497 -1.921 -4.543 1.00 86.12 107 GLU A O 1
ATOM 858 N N . SER A 1 108 ? -14.622 -0.713 -4.798 1.00 81.50 108 SER A N 1
ATOM 859 C CA . SER A 1 108 ? -15.210 0.145 -5.825 1.00 81.50 108 SER A CA 1
ATOM 860 C C . SER A 1 108 ? -15.360 -0.610 -7.153 1.00 81.50 108 SER A C 1
ATOM 862 O O . SER A 1 108 ? -14.484 -1.370 -7.559 1.00 81.50 108 SER A O 1
ATOM 864 N N . ALA A 1 109 ? -16.483 -0.412 -7.851 1.00 66.19 109 ALA A N 1
ATOM 865 C CA . ALA A 1 109 ? -16.794 -1.151 -9.080 1.00 66.19 109 ALA A CA 1
ATOM 866 C C . ALA A 1 109 ? -15.838 -0.861 -10.256 1.00 66.19 109 ALA A C 1
ATOM 868 O O . ALA A 1 109 ? -15.811 -1.638 -11.207 1.00 66.19 109 ALA A O 1
ATOM 869 N N . ASP A 1 110 ? -15.063 0.225 -10.188 1.00 62.50 110 ASP A N 1
ATOM 870 C CA . ASP A 1 110 ? -14.115 0.640 -11.230 1.00 62.50 110 ASP A CA 1
ATOM 871 C C . ASP A 1 110 ? -12.773 -0.127 -11.176 1.00 62.50 110 ASP A C 1
ATOM 873 O O . ASP A 1 110 ? -11.922 0.066 -12.044 1.00 62.50 110 ASP A O 1
ATOM 877 N N . GLU A 1 111 ? -12.573 -0.999 -10.180 1.00 55.16 111 GLU A N 1
ATOM 878 C CA . GLU A 1 111 ? -11.325 -1.754 -9.963 1.00 55.16 111 GLU A CA 1
ATOM 879 C C . GLU A 1 111 ? -11.391 -3.234 -10.415 1.00 55.16 111 GLU A C 1
ATOM 881 O O . GLU A 1 111 ? -10.438 -3.980 -10.182 1.00 55.16 111 GLU A O 1
ATOM 886 N N . ARG A 1 112 ? -12.474 -3.662 -11.092 1.00 48.31 112 ARG A N 1
ATOM 887 C CA . ARG A 1 112 ? -12.627 -5.010 -11.692 1.00 48.31 112 ARG A CA 1
ATOM 888 C C . ARG A 1 112 ? -12.482 -5.049 -13.209 1.00 48.31 112 ARG A C 1
ATOM 890 O O . ARG A 1 112 ? -13.020 -4.151 -13.891 1.00 48.31 112 ARG A O 1
#

Secondary structure (DSSP, 8-state):
-PPPHHHHHHHHHHHHHHHHHHHHHT-------------PPPEEEEEE--SS-GGG-EEEEEEPPPTT------EE--S---EE--EEE-TTS-EEE-GGG-EEPPPPGGG-